Protein AF-A0A820MGM1-F1 (afdb_monomer_lite)

InterPro domains:
  IPR036188 FAD/NAD(P)-binding domain superfamily [SSF51905] (14-98)
  IPR045024 Alternative NADH dehydrogenase [PTHR43706] (10-149)

Secondary structure (DSSP, 8-state):
------SPPPEEEEE-SSTTTHHHHHH--TTT-EEEEEES-SEEE-GGGHHHHHTTSS-GGGSEEEHHHHH-SSSEEEE-EEEEEETTTTEEEEE-SSSS--EESTTGGGGEEEP---S----TT--S--S---EEEEE-SEEEE----

Radius of gyration: 16.89 Å; chains: 1; bounding box: 40×48×49 Å

Foldseek 3Di:
DDDDPPPDAFEEEEEDDEPQGLVCLQPPDLVRYQAEYEYLDQKYFQVVCVVCCVVPVDPRVVRIDGNCVRNDQSHKYWNWAFDDADPVQQKTKTFHPDPDTDMGHPCVVVQWAFDPPPDDDDPPPPPPPPPPGGMTMGHGPHYHYDHDD

Sequence (149 aa):
GGKKSAIGQPIIGVLGTGWGAVPLLKHIDTQKYEVVCVSPRNYFLMTPLLPSVSVGTVETRTVIESIRSLVGPKIKYVEAHCVDVDTKTKVITCNSDGTNTVSRGDDVKTLLEPSKRAGGASSRIIKDSARTRPQFDMKYDILVVAVGS

pLDDT: mean 83.99, std 18.72, range [30.56, 98.44]

Organism: NCBI:txid433720

Structure (mmCIF, N/CA/C/O backbone):
data_AF-A0A820MGM1-F1
#
_entry.id   AF-A0A820MGM1-F1
#
loop_
_atom_site.group_PDB
_atom_site.id
_atom_site.type_symbol
_atom_site.label_atom_id
_atom_site.label_alt_id
_atom_site.label_comp_id
_atom_site.label_asym_id
_atom_site.label_entity_id
_atom_site.label_seq_id
_atom_site.pdbx_PDB_ins_code
_atom_site.Cartn_x
_atom_site.Cartn_y
_atom_site.Cartn_z
_atom_site.occupancy
_atom_site.B_iso_or_equiv
_atom_site.auth_seq_id
_atom_site.auth_comp_id
_atom_site.auth_asym_id
_atom_site.auth_atom_id
_atom_site.pdbx_PDB_model_num
ATOM 1 N N . GLY A 1 1 ? 6.574 22.387 28.441 1.00 32.22 1 GLY A N 1
ATOM 2 C CA . GLY A 1 1 ? 5.840 22.410 27.162 1.00 32.22 1 GLY A CA 1
ATOM 3 C C . GLY A 1 1 ? 5.437 20.998 26.805 1.00 32.22 1 GLY A C 1
ATOM 4 O O . GLY A 1 1 ? 6.292 20.224 26.402 1.00 32.22 1 GLY A O 1
ATOM 5 N N . GLY A 1 2 ? 4.185 20.630 27.074 1.00 30.56 2 GLY A N 1
ATOM 6 C CA . GLY A 1 2 ? 3.708 19.251 26.957 1.00 30.56 2 GLY A CA 1
ATOM 7 C C . GLY A 1 2 ? 3.388 18.866 25.515 1.00 30.56 2 GLY A C 1
ATOM 8 O O . GLY A 1 2 ? 2.590 19.536 24.862 1.00 30.56 2 GLY A O 1
ATOM 9 N N . LYS A 1 3 ? 3.975 17.769 25.028 1.00 34.47 3 LYS A N 1
ATOM 10 C CA . LYS A 1 3 ? 3.510 17.110 23.804 1.00 34.47 3 LYS A CA 1
ATOM 11 C C . LYS A 1 3 ? 2.267 16.300 24.157 1.00 34.47 3 LYS A C 1
ATOM 13 O O . LYS A 1 3 ? 2.364 15.209 24.708 1.00 34.47 3 LYS A O 1
ATOM 18 N N . LYS A 1 4 ? 1.097 16.875 23.884 1.00 36.22 4 LYS A N 1
ATOM 19 C CA . LYS A 1 4 ? -0.163 16.133 23.860 1.00 36.22 4 LYS A CA 1
ATOM 20 C C . LYS A 1 4 ? -0.101 15.146 22.692 1.00 36.22 4 LYS A C 1
ATOM 22 O O . LYS A 1 4 ? 0.030 15.579 21.551 1.00 36.22 4 LYS A O 1
ATOM 27 N N . SER A 1 5 ? -0.232 13.853 22.972 1.00 43.75 5 SER A N 1
ATOM 28 C CA . SER A 1 5 ? -0.901 12.962 22.023 1.00 43.75 5 SER A CA 1
ATOM 29 C C . SER A 1 5 ? -2.365 13.401 22.027 1.00 43.75 5 SER A C 1
ATOM 31 O O . SER A 1 5 ? -3.056 13.262 23.037 1.00 43.75 5 SER A O 1
ATOM 33 N N . ALA A 1 6 ? -2.774 14.126 20.988 1.00 46.19 6 ALA A N 1
ATOM 34 C CA . ALA A 1 6 ? -4.132 14.631 20.863 1.00 46.19 6 ALA A CA 1
ATOM 35 C C . ALA A 1 6 ? -4.979 13.559 20.181 1.00 46.19 6 ALA A C 1
ATOM 37 O O . ALA A 1 6 ? -4.517 12.952 19.223 1.00 46.19 6 ALA A O 1
ATOM 38 N N . ILE A 1 7 ? -6.186 13.353 20.710 1.00 53.47 7 ILE A N 1
ATOM 39 C CA . ILE A 1 7 ? -7.340 12.665 20.111 1.00 53.47 7 ILE A CA 1
ATOM 40 C C . ILE A 1 7 ? -7.162 12.561 18.582 1.00 53.47 7 ILE A C 1
ATOM 42 O O . ILE A 1 7 ? -7.138 13.582 17.894 1.00 53.47 7 ILE A O 1
ATOM 46 N N . GLY A 1 8 ? -6.881 11.325 18.151 1.00 70.00 8 GLY A N 1
ATOM 47 C CA . GLY A 1 8 ? -5.899 10.965 17.120 1.00 70.00 8 GLY A CA 1
ATOM 48 C C . GLY A 1 8 ? -6.166 11.491 15.718 1.00 70.00 8 GLY A C 1
ATOM 49 O O . GLY A 1 8 ? -7.310 11.630 15.294 1.00 70.00 8 GLY A O 1
ATOM 50 N N . GLN A 1 9 ? -5.087 11.769 14.988 1.00 87.44 9 GLN A N 1
ATOM 51 C CA . GLN A 1 9 ? -5.142 12.039 13.552 1.00 87.44 9 GLN A CA 1
ATOM 52 C C . GLN A 1 9 ? -5.913 10.916 12.833 1.00 87.44 9 GLN A C 1
ATOM 54 O O . GLN A 1 9 ? -5.734 9.753 13.196 1.00 87.44 9 GLN A O 1
ATOM 59 N N . PRO A 1 10 ? -6.729 11.219 11.806 1.00 95.00 10 PRO A N 1
ATOM 60 C CA . PRO A 1 10 ? -7.410 10.179 11.048 1.00 95.00 10 PRO A CA 1
ATOM 61 C C . PRO A 1 10 ? -6.413 9.182 10.448 1.00 95.00 10 PRO A C 1
ATOM 63 O O . PRO A 1 10 ? -5.385 9.583 9.885 1.00 95.00 10 PRO A O 1
ATOM 66 N N . ILE A 1 11 ? -6.737 7.894 10.544 1.00 95.81 11 ILE A N 1
ATOM 67 C CA . ILE A 1 11 ? -5.900 6.811 10.033 1.00 95.81 11 ILE A CA 1
ATOM 68 C C . ILE A 1 11 ? -6.150 6.651 8.536 1.00 95.81 11 ILE A C 1
ATOM 70 O O . ILE A 1 11 ? -7.263 6.332 8.099 1.00 95.81 11 ILE A O 1
ATOM 74 N N . ILE A 1 12 ? -5.089 6.813 7.747 1.00 97.81 12 ILE A N 1
ATOM 75 C CA . ILE A 1 12 ? -5.089 6.480 6.323 1.00 97.81 12 ILE A CA 1
ATOM 76 C C . ILE A 1 12 ? -4.394 5.134 6.136 1.00 97.81 12 ILE A C 1
ATOM 78 O O . ILE A 1 12 ? -3.170 5.028 6.252 1.00 97.81 12 ILE A O 1
ATOM 82 N N . GLY A 1 13 ? -5.184 4.113 5.808 1.00 97.94 13 GLY A N 1
ATOM 83 C CA . GLY A 1 13 ? -4.680 2.825 5.349 1.00 97.94 13 GLY A CA 1
ATOM 84 C C . GLY A 1 13 ? -4.354 2.889 3.859 1.00 97.94 13 GLY A C 1
ATOM 85 O O . GLY A 1 13 ? -5.207 3.259 3.056 1.00 97.94 13 GLY A O 1
ATOM 86 N N . VAL A 1 14 ? -3.138 2.519 3.469 1.00 98.25 14 VAL A N 1
ATOM 87 C CA . VAL A 1 14 ? -2.719 2.432 2.062 1.00 98.25 14 VAL A CA 1
ATOM 88 C C . VAL A 1 14 ? -2.373 0.985 1.745 1.00 98.25 14 VAL A C 1
ATOM 90 O O . VAL A 1 14 ? -1.460 0.426 2.347 1.00 98.25 14 VAL A O 1
ATOM 93 N N . LEU A 1 15 ? -3.089 0.377 0.801 1.00 98.19 15 LEU A N 1
ATOM 94 C CA . LEU A 1 15 ? -2.813 -0.977 0.329 1.00 98.19 15 LEU A CA 1
ATOM 95 C C . LEU A 1 15 ? -1.944 -0.924 -0.923 1.00 98.19 15 LEU A C 1
ATOM 97 O O . LEU A 1 15 ? -2.378 -0.423 -1.959 1.00 98.19 15 LEU A O 1
ATOM 101 N N . GLY A 1 16 ? -0.745 -1.492 -0.837 1.00 97.06 16 GLY A N 1
ATOM 102 C CA . GLY A 1 16 ? 0.198 -1.592 -1.945 1.00 97.06 16 GLY A CA 1
ATOM 103 C C . GLY A 1 16 ? 1.371 -0.615 -1.865 1.00 97.06 16 GLY A C 1
ATOM 104 O O . GLY A 1 16 ? 1.380 0.367 -1.129 1.00 97.06 16 GLY A O 1
ATOM 105 N N . THR A 1 17 ? 2.400 -0.926 -2.648 1.00 96.69 17 THR A N 1
ATOM 106 C CA . THR A 1 17 ? 3.693 -0.220 -2.686 1.00 96.69 17 THR A CA 1
ATOM 107 C C . THR A 1 17 ? 4.143 0.094 -4.118 1.00 96.69 17 THR A C 1
ATOM 109 O O . THR A 1 17 ? 5.322 0.310 -4.379 1.00 96.69 17 THR A O 1
ATOM 112 N N . GLY A 1 18 ? 3.200 0.095 -5.066 1.00 95.56 18 GLY A N 1
ATOM 113 C CA . GLY A 1 18 ? 3.444 0.367 -6.484 1.00 95.56 18 GLY A CA 1
ATOM 114 C C . GLY A 1 18 ? 3.185 1.820 -6.887 1.00 95.56 18 GLY A C 1
ATOM 115 O O . GLY A 1 18 ? 3.078 2.716 -6.050 1.00 95.56 18 GLY A O 1
ATOM 116 N N . TRP A 1 19 ? 3.028 2.039 -8.193 1.00 95.88 19 TRP A N 1
ATOM 117 C CA . TRP A 1 19 ? 2.825 3.357 -8.807 1.00 95.88 19 TRP A CA 1
ATOM 118 C C . TRP A 1 19 ? 1.607 4.133 -8.303 1.00 95.88 19 TRP A C 1
ATOM 120 O O . TRP A 1 19 ? 1.651 5.357 -8.280 1.00 95.88 19 TRP A O 1
ATOM 130 N N . GLY A 1 20 ? 0.543 3.451 -7.871 1.00 95.06 20 GLY A N 1
ATOM 131 C CA . GLY A 1 20 ? -0.621 4.114 -7.275 1.00 95.06 20 GLY A CA 1
ATOM 132 C C . GLY A 1 20 ? -0.398 4.569 -5.827 1.00 95.06 20 GLY A C 1
ATOM 133 O O . GLY A 1 20 ? -1.015 5.530 -5.383 1.00 95.06 20 GLY A O 1
ATOM 134 N N . ALA A 1 21 ? 0.497 3.905 -5.091 1.00 97.06 21 ALA A N 1
ATOM 135 C CA . ALA A 1 21 ? 0.722 4.163 -3.669 1.00 97.06 21 ALA A CA 1
ATOM 136 C C . ALA A 1 21 ? 1.887 5.129 -3.433 1.00 97.06 21 ALA A C 1
ATOM 138 O O . ALA A 1 21 ? 1.790 6.052 -2.630 1.00 97.06 21 ALA A O 1
ATOM 139 N N . VAL A 1 22 ? 3.002 4.931 -4.138 1.00 96.00 22 VAL A N 1
ATOM 140 C CA . VAL A 1 22 ? 4.259 5.649 -3.890 1.00 96.00 22 VAL A CA 1
ATOM 141 C C . VAL A 1 22 ? 4.134 7.174 -4.004 1.00 96.00 22 VAL A C 1
ATOM 143 O O . VAL A 1 22 ? 4.603 7.855 -3.090 1.00 96.00 22 VAL A O 1
ATOM 146 N N . PRO A 1 23 ? 3.501 7.750 -5.044 1.00 95.69 23 PRO A N 1
ATOM 147 C CA . PRO A 1 23 ? 3.330 9.198 -5.133 1.00 95.69 23 PRO A CA 1
ATOM 148 C C . PRO A 1 23 ? 2.527 9.768 -3.961 1.00 95.69 23 PRO A C 1
ATOM 150 O O . PRO A 1 23 ? 2.908 10.806 -3.425 1.00 95.69 23 PRO A O 1
ATOM 153 N N . LEU A 1 24 ? 1.474 9.072 -3.517 1.00 96.62 24 LEU A N 1
ATOM 154 C CA . LEU A 1 24 ? 0.703 9.462 -2.337 1.00 96.62 24 LEU A CA 1
ATOM 155 C C . LEU A 1 24 ? 1.582 9.430 -1.083 1.00 96.62 24 LEU A C 1
ATOM 157 O O . LEU A 1 24 ? 1.669 10.426 -0.374 1.00 96.62 24 LEU A O 1
ATOM 161 N N . LEU A 1 25 ? 2.273 8.315 -0.837 1.00 96.12 25 LEU A N 1
ATOM 162 C CA . LEU A 1 25 ? 3.129 8.145 0.340 1.00 96.12 25 LEU A CA 1
ATOM 163 C C . LEU A 1 25 ? 4.262 9.186 0.392 1.00 96.12 25 LEU A C 1
ATOM 165 O O . LEU A 1 25 ? 4.639 9.617 1.473 1.00 96.12 25 LEU A O 1
ATOM 169 N N . LYS A 1 26 ? 4.786 9.634 -0.755 1.00 94.25 26 LYS A N 1
ATOM 170 C CA . LYS A 1 26 ? 5.823 10.681 -0.804 1.00 94.25 26 LYS A CA 1
ATOM 171 C C . LYS A 1 26 ? 5.313 12.080 -0.439 1.00 94.25 26 LYS A C 1
ATOM 173 O O . LYS A 1 26 ? 6.099 12.882 0.057 1.00 94.25 26 LYS A O 1
ATOM 178 N N . HIS A 1 27 ? 4.043 12.386 -0.703 1.00 94.56 27 HIS A N 1
ATOM 179 C CA . HIS A 1 27 ? 3.519 13.759 -0.626 1.00 94.56 27 HIS A CA 1
ATOM 180 C C . HIS A 1 27 ? 2.416 13.952 0.422 1.00 94.56 27 HIS A C 1
ATOM 182 O O . HIS A 1 27 ? 1.970 15.077 0.641 1.00 94.56 27 HIS A O 1
ATOM 188 N N . ILE A 1 28 ? 1.963 12.879 1.071 1.00 95.50 28 ILE A N 1
ATOM 189 C CA . ILE A 1 28 ? 0.950 12.942 2.121 1.00 95.50 28 ILE A CA 1
ATOM 190 C C . ILE A 1 28 ? 1.465 13.704 3.349 1.00 95.50 28 ILE A C 1
ATOM 192 O O . ILE A 1 28 ? 2.577 13.490 3.833 1.00 95.50 28 ILE A O 1
ATOM 196 N N . ASP A 1 29 ? 0.627 14.593 3.877 1.00 94.31 29 ASP A N 1
ATOM 197 C CA . ASP A 1 29 ? 0.942 15.369 5.072 1.00 94.31 29 ASP A CA 1
ATOM 198 C C . ASP A 1 29 ? 0.761 14.517 6.337 1.00 94.31 29 ASP A C 1
ATOM 200 O O . ASP A 1 29 ? -0.329 14.418 6.909 1.00 94.31 29 ASP A O 1
ATOM 204 N N . THR A 1 30 ? 1.856 13.918 6.804 1.00 92.94 30 THR A N 1
ATOM 205 C CA . THR A 1 30 ? 1.894 13.103 8.030 1.00 92.94 30 THR A CA 1
ATOM 206 C C . THR A 1 30 ? 1.720 13.925 9.318 1.00 92.94 30 THR A C 1
ATOM 208 O O . THR A 1 30 ? 1.848 13.381 10.410 1.00 92.94 30 THR A O 1
ATOM 211 N N . GLN A 1 31 ? 1.527 15.249 9.240 1.00 92.38 31 GLN A N 1
ATOM 212 C CA . GLN A 1 31 ? 1.102 16.059 10.392 1.00 92.38 31 GLN A CA 1
ATOM 213 C C . GLN A 1 31 ? -0.423 16.098 10.540 1.00 92.38 31 GLN A C 1
ATOM 215 O O . GLN A 1 31 ? -0.924 16.466 11.602 1.00 92.38 31 GLN A O 1
ATOM 220 N N . LYS A 1 32 ? -1.160 15.731 9.486 1.00 93.81 32 LYS A N 1
ATOM 221 C CA . LYS A 1 32 ? -2.627 15.671 9.482 1.00 93.81 32 LYS A CA 1
ATOM 222 C C . LYS A 1 32 ? -3.152 14.252 9.622 1.00 93.81 32 LYS A C 1
ATOM 224 O O . LYS A 1 32 ? -4.246 14.080 10.146 1.00 93.81 32 LYS A O 1
ATOM 229 N N . TYR A 1 33 ? -2.380 13.270 9.166 1.00 95.00 33 TYR A N 1
ATOM 230 C CA . TYR A 1 33 ? -2.808 11.881 9.077 1.00 95.00 33 TYR A CA 1
ATOM 231 C C . TYR A 1 33 ? -1.792 10.928 9.679 1.00 95.00 33 TYR A C 1
ATOM 233 O O . TYR A 1 33 ? -0.583 11.071 9.475 1.00 95.00 33 TYR A O 1
ATOM 241 N N . GLU A 1 34 ? -2.320 9.894 10.319 1.00 94.31 34 GLU A N 1
ATOM 242 C CA . GLU A 1 34 ? -1.562 8.722 10.717 1.00 94.31 34 GLU A CA 1
ATOM 243 C C . GLU A 1 34 ? -1.593 7.713 9.563 1.00 94.31 34 GLU A C 1
ATOM 245 O O . GLU A 1 34 ? -2.628 7.128 9.247 1.00 94.31 34 GLU A O 1
ATOM 250 N N . VAL A 1 35 ? -0.468 7.558 8.864 1.00 95.88 35 VAL A N 1
ATOM 251 C CA . VAL A 1 35 ? -0.417 6.789 7.612 1.00 95.88 35 VAL A CA 1
ATOM 252 C C . VAL A 1 35 ? 0.160 5.402 7.864 1.00 95.88 35 VAL A C 1
ATOM 254 O O . VAL A 1 35 ? 1.309 5.277 8.299 1.00 95.88 35 VAL A O 1
ATOM 257 N N . VAL A 1 36 ? -0.613 4.369 7.523 1.00 96.06 36 VAL A N 1
ATOM 258 C CA . VAL A 1 36 ? -0.191 2.965 7.581 1.00 96.06 36 VAL A CA 1
ATOM 259 C C . VAL A 1 36 ? -0.231 2.354 6.187 1.00 96.06 36 VAL A C 1
ATOM 261 O O . VAL A 1 36 ? -1.290 2.180 5.590 1.00 96.06 36 VAL A O 1
ATOM 264 N N . CYS A 1 37 ? 0.941 2.013 5.666 1.00 96.75 37 CYS A N 1
ATOM 265 C CA . CYS A 1 37 ? 1.104 1.301 4.409 1.00 96.75 37 CYS A CA 1
ATOM 266 C C . CYS A 1 37 ? 1.185 -0.207 4.667 1.00 96.75 37 CYS A C 1
ATOM 268 O O . CYS A 1 37 ? 2.039 -0.662 5.429 1.00 96.75 37 CYS A O 1
ATOM 270 N N . VAL A 1 38 ? 0.318 -0.977 4.016 1.00 96.25 38 VAL A N 1
ATOM 271 C CA . VAL A 1 38 ? 0.284 -2.439 4.078 1.00 96.25 38 VAL A CA 1
ATOM 272 C C . VAL A 1 38 ? 0.546 -2.997 2.686 1.00 96.25 38 VAL A C 1
ATOM 274 O O . VAL A 1 38 ? -0.163 -2.685 1.729 1.00 96.25 38 VAL A O 1
ATOM 277 N N . SER A 1 39 ? 1.578 -3.822 2.551 1.00 95.69 39 SER A N 1
ATOM 278 C CA . SER A 1 39 ? 1.897 -4.494 1.290 1.00 95.69 39 SER A CA 1
ATOM 279 C C . SER A 1 39 ? 2.729 -5.738 1.561 1.00 95.69 39 SER A C 1
ATOM 281 O O . SER A 1 39 ? 3.587 -5.698 2.438 1.00 95.69 39 SER A O 1
ATOM 283 N N . PRO A 1 40 ? 2.577 -6.823 0.790 1.00 93.38 40 PRO A N 1
ATOM 284 C CA . PRO A 1 40 ? 3.464 -7.976 0.918 1.00 93.38 40 PRO A CA 1
ATOM 285 C C . PRO A 1 40 ? 4.869 -7.705 0.368 1.00 93.38 40 PRO A C 1
ATOM 287 O O . PRO A 1 40 ? 5.766 -8.530 0.497 1.00 93.38 40 PRO A O 1
ATOM 290 N N . ARG A 1 41 ? 5.070 -6.560 -0.295 1.00 91.56 41 ARG A N 1
ATOM 291 C CA . ARG A 1 41 ? 6.306 -6.213 -0.991 1.00 91.56 41 ARG A CA 1
ATOM 292 C C . ARG A 1 41 ? 6.913 -4.943 -0.407 1.00 91.56 41 ARG A C 1
ATOM 294 O O . ARG A 1 41 ? 6.378 -3.849 -0.594 1.00 91.56 41 ARG A O 1
ATOM 301 N N . ASN A 1 42 ? 8.085 -5.080 0.208 1.00 92.50 42 ASN A N 1
ATOM 302 C CA . ASN A 1 42 ? 8.807 -3.989 0.877 1.00 92.50 42 ASN A CA 1
ATOM 303 C C . ASN A 1 42 ? 9.698 -3.130 -0.042 1.00 92.50 42 ASN A C 1
ATOM 305 O O . ASN A 1 42 ? 10.475 -2.302 0.445 1.00 92.50 42 ASN A O 1
ATOM 309 N N . TYR A 1 43 ? 9.553 -3.282 -1.358 1.00 94.56 43 TYR A N 1
ATOM 310 C CA . TYR A 1 43 ? 10.226 -2.482 -2.377 1.00 94.56 43 TYR A CA 1
ATOM 311 C C . TYR A 1 43 ? 9.234 -1.948 -3.422 1.00 94.56 43 TYR A C 1
ATOM 313 O O . TYR A 1 43 ? 8.231 -2.589 -3.740 1.00 94.56 43 TYR A O 1
ATOM 321 N N . PHE A 1 44 ? 9.534 -0.769 -3.955 1.00 95.75 44 PHE A N 1
ATOM 322 C CA . PHE A 1 44 ? 8.947 -0.230 -5.175 1.00 95.75 44 PHE A CA 1
ATOM 323 C C . PHE A 1 44 ? 9.682 -0.810 -6.387 1.00 95.75 44 PHE A C 1
ATOM 325 O O . PHE A 1 44 ? 10.881 -1.073 -6.306 1.00 95.75 44 PHE A O 1
ATOM 332 N N . LEU A 1 45 ? 8.973 -1.000 -7.500 1.00 95.12 45 LEU A N 1
ATOM 333 C CA . LEU A 1 45 ? 9.514 -1.534 -8.748 1.00 95.12 45 LEU A CA 1
ATOM 334 C C . LEU A 1 45 ? 9.217 -0.569 -9.901 1.00 95.12 45 LEU A C 1
ATOM 336 O O . LEU A 1 45 ? 8.053 -0.299 -10.201 1.00 95.12 45 LEU A O 1
ATOM 340 N N . MET A 1 46 ? 10.265 -0.104 -10.581 1.00 93.50 46 MET A N 1
ATOM 341 C CA . MET A 1 46 ? 10.185 0.710 -11.794 1.00 93.50 46 MET A CA 1
ATOM 342 C C . MET A 1 46 ? 9.796 -0.178 -12.982 1.00 93.50 46 MET A C 1
ATOM 344 O O . MET A 1 46 ? 10.619 -0.538 -13.823 1.00 93.50 46 MET A O 1
ATOM 348 N N . THR A 1 47 ? 8.518 -0.552 -13.042 1.00 94.62 47 THR A N 1
ATOM 349 C CA . THR A 1 47 ? 7.988 -1.468 -14.064 1.00 94.62 47 THR A CA 1
ATOM 350 C C . THR A 1 47 ? 8.312 -1.089 -15.520 1.00 94.62 47 THR A C 1
ATOM 352 O O . THR A 1 47 ? 8.530 -2.023 -16.292 1.00 94.62 47 THR A O 1
ATOM 355 N N . PRO A 1 48 ? 8.446 0.199 -15.927 1.00 95.81 48 PRO A N 1
ATOM 356 C CA . PRO A 1 48 ? 8.870 0.545 -17.288 1.00 95.81 48 PRO A CA 1
ATOM 357 C C . PRO A 1 48 ? 10.262 0.021 -17.684 1.00 95.81 48 PRO A C 1
ATOM 359 O O . PRO A 1 48 ? 10.538 -0.105 -18.871 1.00 95.81 48 PRO A O 1
ATOM 362 N N . LEU A 1 49 ? 11.135 -0.301 -16.720 1.00 95.25 49 LEU A N 1
ATOM 363 C CA . LEU A 1 49 ? 12.492 -0.803 -16.974 1.00 95.25 49 LEU A CA 1
ATOM 364 C C . LEU A 1 49 ? 12.600 -2.337 -16.955 1.00 95.25 49 LEU A C 1
ATOM 366 O O . LEU A 1 49 ? 13.676 -2.873 -17.216 1.00 95.25 49 LEU A O 1
ATOM 370 N N . LEU A 1 50 ? 11.510 -3.064 -16.684 1.00 94.69 50 LEU A N 1
ATOM 371 C CA . LEU A 1 50 ? 11.522 -4.533 -16.675 1.00 94.69 50 LEU A CA 1
ATOM 372 C C . LEU A 1 50 ? 11.950 -5.169 -18.009 1.00 94.69 50 LEU A C 1
ATOM 374 O O . LEU A 1 50 ? 12.706 -6.143 -17.954 1.00 94.69 50 LEU A O 1
ATOM 378 N N . PRO A 1 51 ? 11.563 -4.645 -19.193 1.00 96.31 51 PRO A N 1
ATOM 379 C CA . PRO A 1 51 ? 12.076 -5.168 -20.458 1.00 96.31 51 PRO A CA 1
ATOM 380 C C . PRO A 1 51 ? 13.607 -5.112 -20.525 1.00 96.31 51 PRO A C 1
ATOM 382 O O . PRO A 1 51 ? 14.238 -6.109 -20.868 1.00 96.31 51 PRO A O 1
ATOM 385 N N . SER A 1 52 ? 14.218 -4.004 -20.096 1.00 96.81 52 SER A N 1
ATOM 386 C CA . SER A 1 52 ? 15.677 -3.838 -20.068 1.00 96.81 52 SER A CA 1
ATOM 387 C C . SER A 1 52 ? 16.371 -4.787 -19.089 1.00 96.81 52 SER A C 1
ATOM 389 O O . SER A 1 52 ? 17.486 -5.230 -19.360 1.00 96.81 52 SER A O 1
ATOM 391 N N . VAL A 1 53 ? 15.716 -5.136 -17.975 1.00 96.25 53 VAL A N 1
ATOM 392 C CA . VAL A 1 53 ? 16.214 -6.162 -17.041 1.00 96.25 53 VAL A CA 1
ATOM 393 C C . VAL A 1 53 ? 16.196 -7.547 -17.689 1.00 96.25 53 VAL A C 1
ATOM 395 O O . VAL A 1 53 ? 17.155 -8.300 -17.547 1.00 96.25 53 VAL A O 1
ATOM 398 N N . SER A 1 54 ? 15.147 -7.878 -18.449 1.00 95.44 54 SER A N 1
ATOM 399 C CA . SER A 1 54 ? 15.001 -9.207 -19.065 1.00 95.44 54 SER A CA 1
ATOM 400 C C . SER A 1 54 ? 16.082 -9.536 -20.102 1.00 95.44 54 SER A C 1
ATOM 402 O O . SER A 1 54 ? 16.460 -10.695 -20.244 1.00 95.44 54 SER A O 1
ATOM 404 N N . VAL A 1 55 ? 16.611 -8.514 -20.784 1.00 96.94 55 VAL A N 1
ATOM 405 C CA . VAL A 1 55 ? 17.695 -8.641 -21.775 1.00 96.94 55 VAL A CA 1
ATOM 406 C C . VAL A 1 55 ? 19.078 -8.310 -21.198 1.00 96.94 55 VAL A C 1
ATOM 408 O O . VAL A 1 55 ? 20.055 -8.237 -21.937 1.00 96.94 55 VAL A O 1
ATOM 411 N N . GLY A 1 56 ? 19.175 -8.082 -19.884 1.00 93.88 56 GLY A N 1
ATOM 412 C CA . GLY A 1 56 ? 20.440 -7.811 -19.197 1.00 93.88 56 GLY A CA 1
ATOM 413 C C . GLY A 1 56 ? 21.045 -6.427 -19.459 1.00 93.88 56 GLY A C 1
ATOM 414 O O . GLY A 1 56 ? 22.190 -6.190 -19.091 1.00 93.88 56 GLY A O 1
ATOM 415 N N . THR A 1 57 ? 20.303 -5.498 -20.070 1.00 96.81 57 THR A N 1
ATOM 416 C CA . THR A 1 57 ? 20.762 -4.110 -20.272 1.00 96.81 57 THR A CA 1
ATOM 417 C C . THR A 1 57 ? 20.834 -3.338 -18.955 1.00 96.81 57 THR A C 1
ATOM 419 O O . THR A 1 57 ? 21.648 -2.430 -18.811 1.00 96.81 57 THR A O 1
ATOM 422 N N . VAL A 1 58 ? 19.974 -3.679 -17.994 1.00 95.94 58 VAL A N 1
ATOM 423 C CA . VAL A 1 58 ? 19.891 -3.025 -16.685 1.00 95.94 58 VAL A CA 1
ATOM 424 C C . VAL A 1 58 ? 19.872 -4.092 -15.595 1.00 95.94 58 VAL A C 1
ATOM 426 O O . VAL A 1 58 ? 19.209 -5.117 -15.733 1.00 95.94 58 VAL A O 1
ATOM 429 N N . GLU A 1 59 ? 20.583 -3.861 -14.494 1.00 94.31 59 GLU A N 1
ATOM 430 C CA . GLU A 1 59 ? 20.583 -4.786 -13.361 1.00 94.31 59 GLU A CA 1
ATOM 431 C C . GLU A 1 59 ? 19.292 -4.643 -12.536 1.00 94.31 59 GLU A C 1
ATOM 433 O O . GLU A 1 59 ? 18.842 -3.540 -12.236 1.00 94.31 59 GLU A O 1
ATOM 438 N N . THR A 1 60 ? 18.719 -5.757 -12.073 1.00 93.19 60 THR A N 1
ATOM 439 C CA . THR A 1 60 ? 17.504 -5.770 -11.234 1.00 93.19 60 THR A CA 1
ATOM 440 C C . THR A 1 60 ? 17.584 -4.823 -10.032 1.00 93.19 60 THR A C 1
ATOM 442 O O . THR A 1 60 ? 16.587 -4.216 -9.644 1.00 93.19 60 THR A O 1
ATOM 445 N N . ARG A 1 61 ? 18.773 -4.665 -9.436 1.00 91.44 61 ARG A N 1
ATOM 446 C CA . ARG A 1 61 ? 18.977 -3.811 -8.258 1.00 91.44 61 ARG A CA 1
ATOM 447 C C . ARG A 1 61 ? 18.739 -2.329 -8.539 1.00 91.44 61 ARG A C 1
ATOM 449 O O . ARG A 1 61 ? 18.399 -1.606 -7.611 1.00 91.44 61 ARG A O 1
ATOM 456 N N . THR A 1 62 ? 18.889 -1.879 -9.783 1.00 93.44 62 THR A N 1
ATOM 457 C CA . THR A 1 62 ? 18.733 -0.463 -10.146 1.00 93.44 62 THR A CA 1
ATOM 458 C C . THR A 1 62 ? 17.287 -0.092 -10.461 1.00 93.44 62 THR A C 1
ATOM 460 O O . THR A 1 62 ? 16.984 1.085 -10.625 1.00 93.44 62 THR A O 1
ATOM 463 N N . VAL A 1 63 ? 16.392 -1.079 -10.577 1.00 94.81 63 VAL A N 1
ATOM 464 C CA . VAL A 1 63 ? 14.964 -0.858 -10.859 1.00 94.81 63 VAL A CA 1
ATOM 465 C C . VAL A 1 63 ? 14.081 -1.056 -9.626 1.00 94.81 63 VAL A C 1
ATOM 467 O O . VAL A 1 63 ? 12.861 -0.921 -9.728 1.00 94.81 63 VAL A O 1
ATOM 470 N N . ILE A 1 64 ? 14.678 -1.376 -8.473 1.00 94.81 64 ILE A N 1
ATOM 471 C CA . ILE A 1 64 ? 13.988 -1.532 -7.191 1.00 94.81 64 ILE A CA 1
ATOM 472 C C . ILE A 1 64 ? 14.431 -0.463 -6.192 1.00 94.81 64 ILE A C 1
ATOM 474 O O . ILE A 1 64 ? 15.604 -0.111 -6.118 1.00 94.81 64 ILE A O 1
ATOM 478 N N . GLU A 1 65 ? 13.504 0.006 -5.361 1.00 93.56 65 GLU A N 1
ATOM 479 C CA . GLU A 1 65 ? 13.809 0.909 -4.246 1.00 93.56 65 GLU A CA 1
ATOM 480 C C . GLU A 1 65 ? 13.151 0.417 -2.956 1.00 93.56 65 GLU A C 1
ATOM 482 O O . GLU A 1 65 ? 11.986 0.033 -2.952 1.00 93.56 65 GLU A O 1
ATOM 487 N N . SER A 1 66 ? 13.866 0.457 -1.829 1.00 93.12 66 SER A N 1
ATOM 488 C CA . SER A 1 66 ? 13.293 0.112 -0.518 1.00 93.12 66 SER A CA 1
ATOM 489 C C . SER A 1 66 ? 12.173 1.082 -0.142 1.00 93.12 66 SER A C 1
ATOM 491 O O . SER A 1 66 ? 12.411 2.286 -0.028 1.00 93.12 66 SER A O 1
ATOM 493 N N . ILE A 1 67 ? 10.976 0.565 0.160 1.00 93.12 67 ILE A N 1
ATOM 494 C CA . ILE A 1 67 ? 9.828 1.397 0.562 1.00 93.12 67 ILE A CA 1
ATOM 495 C C . ILE A 1 67 ? 10.153 2.188 1.816 1.00 93.12 67 ILE A C 1
ATOM 497 O O . ILE A 1 67 ? 9.880 3.379 1.885 1.00 93.12 67 ILE A O 1
ATOM 501 N N . ARG A 1 68 ? 10.830 1.556 2.776 1.00 88.56 68 ARG A N 1
ATOM 502 C CA . ARG A 1 68 ? 11.267 2.207 4.013 1.00 88.56 68 ARG A CA 1
ATOM 503 C C . ARG A 1 68 ? 12.177 3.411 3.737 1.00 88.56 68 ARG A C 1
ATOM 505 O O . ARG A 1 68 ? 12.060 4.430 4.414 1.00 88.56 68 ARG A O 1
ATOM 512 N N . SER A 1 69 ? 13.076 3.305 2.761 1.00 89.50 69 SER A N 1
ATOM 513 C CA . SER A 1 69 ? 13.934 4.429 2.373 1.00 89.50 69 SER A CA 1
ATOM 514 C C . SER A 1 69 ? 13.125 5.523 1.676 1.00 89.50 69 SER A C 1
ATOM 516 O O . SER A 1 69 ? 13.298 6.702 1.963 1.00 89.50 69 SER A O 1
ATOM 518 N N . LEU A 1 70 ? 12.214 5.113 0.796 1.00 90.56 70 LEU A N 1
ATOM 519 C CA . LEU A 1 70 ? 11.452 5.985 -0.086 1.00 90.56 70 LEU A CA 1
ATOM 520 C C . LEU A 1 70 ? 10.437 6.866 0.660 1.00 90.56 70 LEU A C 1
ATOM 522 O O . LEU A 1 70 ? 10.289 8.035 0.314 1.00 90.56 70 LEU A O 1
ATOM 526 N N . VAL A 1 71 ? 9.739 6.325 1.666 1.00 87.75 71 VAL A N 1
ATOM 527 C CA . VAL A 1 71 ? 8.625 7.017 2.355 1.00 87.75 71 VAL A CA 1
ATOM 528 C C . VAL A 1 71 ? 9.023 7.684 3.679 1.00 87.75 71 VAL A C 1
ATOM 530 O O . VAL A 1 71 ? 8.229 8.390 4.296 1.00 87.75 71 VAL A O 1
ATOM 533 N N . GLY A 1 72 ? 10.258 7.472 4.141 1.00 87.12 72 GLY A N 1
ATOM 534 C CA . GLY A 1 72 ? 10.761 8.050 5.387 1.00 87.12 72 GLY A CA 1
ATOM 535 C C . GLY A 1 72 ? 10.225 7.390 6.672 1.00 87.12 72 GLY A C 1
ATOM 536 O O . GLY A 1 72 ? 9.520 6.383 6.631 1.00 87.12 72 GLY A O 1
ATOM 537 N N . PRO A 1 73 ? 10.616 7.906 7.854 1.00 87.25 73 PRO A N 1
ATOM 538 C CA . PRO A 1 73 ? 10.326 7.280 9.149 1.00 87.25 73 PRO A CA 1
ATOM 539 C C . PRO A 1 73 ? 8.921 7.561 9.700 1.00 87.25 73 PRO A C 1
ATOM 541 O O . PRO A 1 73 ? 8.500 6.873 10.622 1.00 87.25 73 PRO A O 1
ATOM 544 N N . LYS A 1 74 ? 8.215 8.573 9.177 1.00 89.50 74 LYS A N 1
ATOM 545 C CA . LYS A 1 74 ? 6.898 8.997 9.689 1.00 89.50 74 LYS A CA 1
ATOM 546 C C . LYS A 1 74 ? 5.742 8.130 9.188 1.00 89.50 74 LYS A C 1
ATOM 548 O O . LYS A 1 74 ? 4.670 8.153 9.778 1.00 89.50 74 LYS A O 1
ATOM 553 N N . ILE A 1 75 ? 5.956 7.392 8.102 1.00 93.44 75 ILE A N 1
ATOM 554 C CA . ILE A 1 75 ? 4.969 6.471 7.544 1.00 93.44 75 ILE A CA 1
ATOM 555 C C . ILE A 1 75 ? 5.208 5.091 8.138 1.00 93.44 75 ILE A C 1
ATOM 557 O O . ILE A 1 75 ? 6.318 4.551 8.079 1.00 93.44 75 ILE A O 1
ATOM 561 N N . LYS A 1 76 ? 4.143 4.516 8.693 1.00 94.25 76 LYS A N 1
ATOM 562 C CA . LYS A 1 76 ? 4.157 3.164 9.239 1.00 94.25 76 LYS A CA 1
ATOM 563 C C . LYS A 1 76 ? 4.053 2.177 8.087 1.00 94.25 76 LYS A C 1
ATOM 565 O O . LYS A 1 76 ? 3.289 2.391 7.149 1.00 94.25 76 LYS A O 1
ATOM 570 N N . TYR A 1 77 ? 4.830 1.105 8.143 1.00 94.00 77 TYR A N 1
ATOM 571 C CA . TYR A 1 77 ? 4.828 0.066 7.114 1.00 94.00 77 TYR A CA 1
ATOM 572 C C . TYR A 1 77 ? 4.612 -1.298 7.754 1.00 94.00 77 TYR A C 1
ATOM 574 O O . TYR A 1 77 ? 5.255 -1.596 8.761 1.00 94.00 77 TYR A O 1
ATOM 582 N N . VAL A 1 78 ? 3.750 -2.120 7.160 1.00 94.00 78 VAL A N 1
ATOM 583 C CA . VAL A 1 78 ? 3.482 -3.499 7.574 1.00 94.00 78 VAL A CA 1
ATOM 584 C C . VAL A 1 78 ? 3.605 -4.419 6.362 1.00 94.00 78 VAL A C 1
ATOM 586 O O . VAL A 1 78 ? 2.915 -4.237 5.358 1.00 94.00 78 VAL A O 1
ATOM 589 N N . GLU A 1 79 ? 4.484 -5.414 6.463 1.00 93.12 79 GLU A N 1
ATOM 590 C CA . GLU A 1 79 ? 4.663 -6.429 5.427 1.00 93.12 79 GLU A CA 1
ATOM 591 C C . GLU A 1 79 ? 3.589 -7.517 5.566 1.00 93.12 79 GLU A C 1
ATOM 593 O O . GLU A 1 79 ? 3.716 -8.427 6.386 1.00 93.12 79 GLU A O 1
ATOM 598 N N . ALA A 1 80 ? 2.488 -7.381 4.825 1.00 93.81 80 ALA A N 1
ATOM 599 C CA . ALA A 1 80 ? 1.344 -8.291 4.891 1.00 93.81 80 ALA A CA 1
ATOM 600 C C . ALA A 1 80 ? 0.459 -8.210 3.637 1.00 93.81 80 ALA A C 1
ATOM 602 O O . ALA A 1 80 ? 0.435 -7.197 2.935 1.00 93.81 80 ALA A O 1
ATOM 603 N N . HIS A 1 81 ? -0.320 -9.263 3.388 1.00 93.50 81 HIS A N 1
ATOM 604 C CA . HIS A 1 81 ? -1.362 -9.295 2.358 1.00 93.50 81 HIS A CA 1
ATOM 605 C C . HIS A 1 81 ? -2.695 -8.865 2.960 1.00 93.50 81 HIS A C 1
ATOM 607 O O . HIS A 1 81 ? -3.151 -9.501 3.904 1.00 93.50 81 HIS A O 1
ATOM 613 N N . CYS A 1 82 ? -3.351 -7.848 2.403 1.00 94.75 82 CYS A N 1
ATOM 614 C CA . CYS A 1 82 ? -4.751 -7.569 2.724 1.00 94.75 82 CYS A CA 1
ATOM 615 C C . CYS A 1 82 ? -5.639 -8.614 2.038 1.00 94.75 82 CYS A C 1
ATOM 617 O O . CYS A 1 82 ? -5.556 -8.784 0.823 1.00 94.75 82 CYS A O 1
ATOM 619 N N . VAL A 1 83 ? -6.467 -9.314 2.811 1.00 94.12 83 VAL A N 1
ATOM 620 C CA . VAL A 1 83 ? -7.301 -10.431 2.334 1.00 94.12 83 VAL A CA 1
ATOM 621 C C . VAL A 1 83 ? -8.798 -10.153 2.415 1.00 94.12 83 VAL A C 1
ATOM 623 O O . VAL A 1 83 ? -9.562 -10.811 1.717 1.00 94.12 83 VAL A O 1
ATOM 626 N N . ASP A 1 84 ? -9.216 -9.188 3.234 1.00 94.94 84 ASP A N 1
ATOM 627 C CA . ASP A 1 84 ? -10.614 -8.769 3.351 1.00 94.94 84 ASP A CA 1
ATOM 628 C C . ASP A 1 84 ? -10.705 -7.275 3.689 1.00 94.94 84 ASP A C 1
ATOM 630 O O . ASP A 1 84 ? -9.811 -6.717 4.334 1.00 94.94 84 ASP A O 1
ATOM 634 N N . VAL A 1 85 ? -11.787 -6.634 3.245 1.00 96.50 85 VAL A N 1
ATOM 635 C CA . VAL A 1 85 ? -12.092 -5.223 3.513 1.00 96.50 85 VAL A CA 1
ATOM 636 C C . VAL A 1 85 ? -13.555 -5.108 3.921 1.00 96.50 85 VAL A C 1
ATOM 638 O O . VAL A 1 85 ? -14.463 -5.246 3.101 1.00 96.50 85 VAL A O 1
ATOM 641 N N . ASP A 1 86 ? -13.790 -4.785 5.188 1.00 95.62 86 ASP A N 1
ATOM 642 C CA . ASP A 1 86 ? -15.117 -4.498 5.714 1.00 95.62 86 ASP A CA 1
ATOM 643 C C . ASP A 1 86 ? -15.379 -2.990 5.672 1.00 95.62 86 ASP A C 1
ATOM 645 O O . ASP A 1 86 ? -14.947 -2.224 6.535 1.00 95.62 86 ASP A O 1
ATOM 649 N N . THR A 1 87 ? -16.121 -2.551 4.658 1.00 96.44 87 THR A N 1
ATOM 650 C CA . THR A 1 87 ? -16.443 -1.133 4.451 1.00 96.44 87 THR A CA 1
ATOM 651 C C . THR A 1 87 ? -17.480 -0.590 5.431 1.00 96.44 87 THR A C 1
ATOM 653 O O . THR A 1 87 ? -17.573 0.627 5.592 1.00 96.44 87 THR A O 1
ATOM 656 N N . LYS A 1 88 ? -18.245 -1.462 6.106 1.00 96.31 88 LYS A N 1
ATOM 657 C CA . LYS A 1 88 ? -19.247 -1.055 7.102 1.00 96.31 88 LYS A CA 1
ATOM 658 C C . LYS A 1 88 ? -18.581 -0.742 8.432 1.00 96.31 88 LYS A C 1
ATOM 660 O O . LYS A 1 88 ? -18.891 0.274 9.047 1.00 96.31 88 LYS A O 1
ATOM 665 N N . THR A 1 89 ? -17.671 -1.613 8.866 1.00 95.69 89 THR A N 1
ATOM 666 C CA . THR A 1 89 ? -16.933 -1.441 10.128 1.00 95.69 89 THR A CA 1
ATOM 667 C C . THR A 1 89 ? -15.610 -0.693 9.956 1.00 95.69 89 THR A C 1
ATOM 669 O O . THR A 1 89 ? -14.992 -0.325 10.953 1.00 95.69 89 THR A O 1
ATOM 672 N N . LYS A 1 90 ? -15.215 -0.417 8.705 1.00 97.31 90 LYS A N 1
ATOM 673 C CA . LYS A 1 90 ? -13.954 0.218 8.303 1.00 97.31 90 LYS A CA 1
ATOM 674 C C . LYS A 1 90 ? -12.724 -0.504 8.851 1.00 97.31 90 LYS A C 1
ATOM 676 O O . LYS A 1 90 ? -11.853 0.085 9.494 1.00 97.31 90 LYS A O 1
ATOM 681 N N . VAL A 1 91 ? -12.675 -1.805 8.596 1.00 96.69 91 VAL A N 1
ATOM 682 C CA . VAL A 1 91 ? -11.589 -2.692 9.018 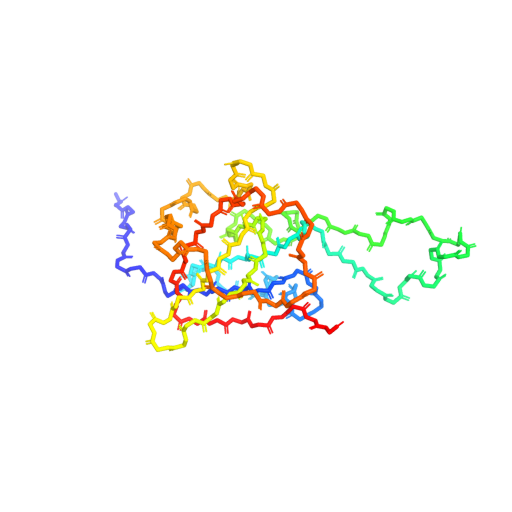1.00 96.69 91 VAL A CA 1
ATOM 683 C C . VAL A 1 91 ? -11.024 -3.396 7.795 1.00 96.69 91 VAL A C 1
ATOM 685 O O . VAL A 1 91 ? -11.776 -3.912 6.972 1.00 96.69 91 VAL A O 1
ATOM 688 N N . ILE A 1 92 ? -9.699 -3.427 7.678 1.00 96.50 92 ILE A N 1
ATOM 689 C CA . ILE A 1 92 ? -9.019 -4.374 6.793 1.00 96.50 92 ILE A CA 1
ATOM 690 C C . ILE A 1 92 ? -8.538 -5.564 7.604 1.00 96.50 92 ILE A C 1
ATOM 692 O O . ILE A 1 92 ? -8.124 -5.408 8.754 1.00 96.50 92 ILE A O 1
ATOM 696 N N . THR A 1 93 ? -8.538 -6.730 6.975 1.00 95.25 93 THR A N 1
ATOM 697 C CA . THR A 1 93 ? -7.955 -7.933 7.552 1.00 95.25 93 THR A CA 1
ATOM 698 C C . THR A 1 93 ? -6.777 -8.385 6.702 1.00 95.25 93 THR A C 1
ATOM 700 O O . THR A 1 93 ? -6.883 -8.497 5.478 1.00 95.25 93 THR A O 1
ATOM 703 N N . CYS A 1 94 ? -5.655 -8.669 7.358 1.00 93.56 94 CYS A N 1
ATOM 704 C CA . CYS A 1 94 ? -4.377 -8.915 6.707 1.00 93.56 94 CYS A CA 1
ATOM 705 C C . CYS A 1 94 ? -3.677 -10.170 7.234 1.00 93.56 94 CYS A C 1
ATOM 707 O O . CYS A 1 94 ? -3.717 -10.450 8.429 1.00 93.56 94 CYS A O 1
ATOM 709 N N . ASN A 1 95 ? -2.963 -10.868 6.349 1.00 91.25 95 ASN A N 1
ATOM 710 C CA . ASN A 1 95 ? -2.134 -12.031 6.664 1.00 91.25 95 ASN A CA 1
ATOM 711 C C . ASN A 1 95 ? -0.647 -11.676 6.549 1.00 91.25 95 ASN A C 1
ATOM 713 O O . ASN A 1 95 ? -0.197 -11.220 5.496 1.00 91.25 95 ASN A O 1
ATOM 717 N N . SER A 1 96 ? 0.120 -11.932 7.609 1.00 83.50 96 SER A N 1
ATOM 718 C CA . SER A 1 96 ? 1.584 -11.818 7.594 1.00 83.50 96 SER A CA 1
ATOM 719 C C . SER A 1 96 ? 2.221 -13.111 7.075 1.00 83.50 96 SER A C 1
ATOM 721 O O . SER A 1 96 ? 1.790 -14.207 7.435 1.00 83.50 96 SER A O 1
ATOM 723 N N . ASP A 1 97 ? 3.276 -13.003 6.264 1.00 73.94 97 ASP A N 1
ATOM 724 C CA . ASP A 1 97 ? 3.988 -14.165 5.705 1.00 73.94 97 ASP A CA 1
ATOM 725 C C . ASP A 1 97 ? 4.911 -14.861 6.728 1.00 73.94 97 ASP A C 1
ATOM 727 O O . ASP A 1 97 ? 5.406 -15.959 6.472 1.00 73.94 97 ASP A O 1
ATOM 731 N N . GLY A 1 98 ? 5.091 -14.270 7.916 1.00 66.88 98 GLY A N 1
ATOM 732 C CA . GLY A 1 98 ? 5.878 -14.821 9.023 1.00 66.88 98 GLY A CA 1
ATOM 733 C C . GLY A 1 98 ? 5.109 -14.925 10.343 1.00 66.88 98 GLY A C 1
ATOM 734 O O . GLY A 1 98 ? 4.027 -14.362 10.504 1.00 66.88 98 GLY A O 1
ATOM 735 N N . THR A 1 99 ? 5.707 -15.617 11.321 1.00 60.25 99 THR A N 1
ATOM 736 C CA . THR A 1 99 ? 5.174 -15.754 12.694 1.00 60.25 99 THR A CA 1
ATOM 737 C C . THR A 1 99 ? 5.037 -14.416 13.418 1.00 60.25 99 THR A C 1
ATOM 739 O O . THR A 1 99 ? 4.169 -14.268 14.271 1.00 60.25 99 THR A O 1
ATOM 742 N N . ASN A 1 100 ? 5.868 -13.439 13.049 1.00 61.69 100 ASN A N 1
ATOM 743 C CA . ASN A 1 100 ? 5.811 -12.068 13.529 1.00 61.69 100 ASN A CA 1
ATOM 744 C C . ASN A 1 100 ? 5.481 -11.126 12.372 1.00 61.69 100 ASN A C 1
ATOM 746 O O . ASN A 1 100 ? 5.988 -11.293 11.262 1.00 61.69 100 ASN A O 1
ATOM 750 N N . THR A 1 101 ? 4.679 -10.100 12.646 1.00 68.88 101 THR A N 1
ATOM 751 C CA . THR A 1 101 ? 4.454 -8.996 11.711 1.00 68.88 101 THR A CA 1
ATOM 752 C C . THR A 1 101 ? 5.750 -8.204 11.550 1.00 68.88 101 THR A C 1
ATOM 754 O O . THR A 1 101 ? 6.227 -7.588 12.510 1.00 68.88 101 THR A 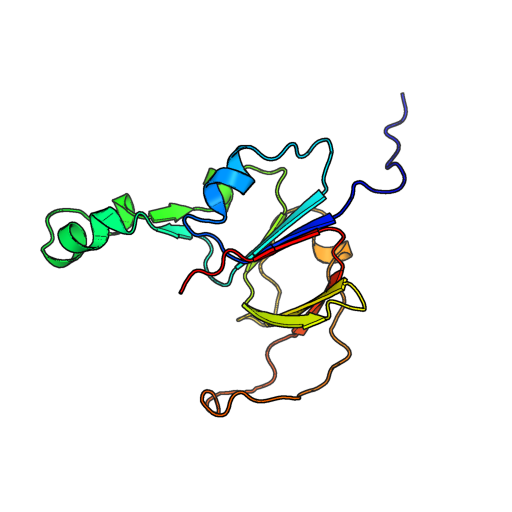O 1
ATOM 757 N N . VAL A 1 102 ? 6.325 -8.207 10.347 1.00 76.44 102 VAL A N 1
ATOM 758 C CA . VAL A 1 102 ? 7.438 -7.312 10.016 1.00 76.44 102 VAL A CA 1
ATOM 759 C C . VAL A 1 102 ? 6.855 -5.925 9.806 1.00 76.44 102 VAL A C 1
ATOM 761 O O . VAL A 1 102 ? 6.084 -5.689 8.877 1.00 76.44 102 VAL A O 1
ATOM 764 N N . SER A 1 103 ? 7.198 -5.004 10.700 1.00 78.06 103 SER A N 1
ATOM 765 C CA . SER A 1 103 ? 6.617 -3.670 10.696 1.00 78.06 103 SER A CA 1
ATOM 766 C C . SER A 1 103 ? 7.633 -2.596 11.078 1.00 78.06 103 SER A C 1
ATOM 768 O O . SER A 1 103 ? 8.596 -2.855 11.801 1.00 78.06 103 SER A O 1
ATOM 770 N N . ARG A 1 104 ? 7.417 -1.372 10.591 1.00 81.56 104 ARG A N 1
ATOM 771 C CA . ARG A 1 104 ? 8.193 -0.174 10.938 1.00 81.56 104 ARG A CA 1
ATOM 772 C C . ARG A 1 104 ? 7.263 0.929 11.436 1.00 81.56 104 ARG A C 1
ATOM 774 O O . ARG A 1 104 ? 6.202 1.134 10.854 1.00 81.56 104 ARG A O 1
ATOM 781 N N . GLY A 1 105 ? 7.728 1.656 12.451 1.00 77.25 105 GLY A N 1
ATOM 782 C CA . GLY A 1 105 ? 6.987 2.681 13.185 1.00 77.25 105 GLY A CA 1
ATOM 783 C C . GLY A 1 105 ? 6.831 2.219 14.629 1.00 77.25 105 GLY A C 1
ATOM 784 O O . GLY A 1 105 ? 6.317 1.123 14.847 1.00 77.25 105 GLY A O 1
ATOM 785 N N . ASP A 1 106 ? 7.328 3.005 15.585 1.00 68.69 106 ASP A N 1
ATOM 786 C CA . ASP A 1 106 ? 7.511 2.592 16.991 1.00 68.69 106 ASP A CA 1
ATOM 787 C C . ASP A 1 106 ? 6.213 2.102 17.657 1.00 68.69 106 ASP A C 1
ATOM 789 O O . ASP A 1 106 ? 6.226 1.283 18.571 1.00 68.69 106 ASP A O 1
ATOM 793 N N . ASP A 1 107 ? 5.082 2.557 17.140 1.00 80.00 107 ASP A N 1
ATOM 794 C CA . ASP A 1 107 ? 3.737 2.366 17.653 1.00 80.00 107 ASP A CA 1
ATOM 795 C C . ASP A 1 107 ? 2.805 1.665 16.650 1.00 80.00 107 ASP A C 1
ATOM 797 O O . ASP A 1 107 ? 1.622 1.528 16.915 1.00 80.00 107 ASP A O 1
ATOM 801 N N . VAL A 1 108 ? 3.289 1.156 15.509 1.00 83.25 108 VAL A N 1
ATOM 802 C CA . VAL A 1 108 ? 2.414 0.468 14.531 1.00 83.25 108 VAL A CA 1
ATOM 803 C C . VAL A 1 108 ? 1.672 -0.723 15.141 1.00 83.25 108 VAL A C 1
ATOM 805 O O . VAL A 1 108 ? 0.524 -0.972 14.800 1.00 83.25 108 VAL A O 1
ATOM 808 N N . LYS A 1 109 ? 2.287 -1.416 16.105 1.00 83.50 109 LYS A N 1
ATOM 809 C CA . LYS A 1 109 ? 1.678 -2.556 16.803 1.00 83.50 109 LYS A CA 1
ATOM 810 C C . LYS A 1 109 ? 0.444 -2.181 17.625 1.00 83.50 109 LYS A C 1
ATOM 812 O O . LYS A 1 109 ? -0.356 -3.063 17.898 1.00 83.50 109 LYS A O 1
ATOM 817 N N . THR A 1 110 ? 0.278 -0.917 18.023 1.00 86.19 110 THR A N 1
ATOM 818 C CA . THR A 1 110 ? -0.920 -0.479 18.761 1.00 86.19 110 THR A CA 1
ATOM 819 C C . THR A 1 110 ? -2.146 -0.357 17.855 1.00 86.19 110 THR A C 1
ATOM 821 O O . THR A 1 110 ? -3.263 -0.301 18.358 1.00 86.19 110 THR A O 1
ATOM 824 N N . LEU A 1 111 ? -1.941 -0.348 16.532 1.00 87.19 111 LEU A N 1
ATOM 825 C CA . LEU A 1 111 ? -2.990 -0.261 15.515 1.00 87.19 111 LEU A CA 1
ATOM 826 C C . LEU A 1 111 ? -3.426 -1.627 14.971 1.00 87.19 111 LEU A C 1
ATOM 828 O O . LEU A 1 111 ? -4.393 -1.693 14.212 1.00 87.19 111 LEU A O 1
ATOM 832 N N . LEU A 1 112 ? -2.686 -2.693 15.292 1.00 90.25 112 LEU A N 1
ATOM 833 C CA . LEU A 1 112 ? -2.924 -4.037 14.770 1.00 90.25 112 LEU A CA 1
ATOM 834 C C . LEU A 1 112 ? -3.531 -4.901 15.873 1.00 90.25 112 LEU A C 1
ATOM 836 O O . LEU A 1 112 ? -2.892 -5.168 16.890 1.00 90.25 112 LEU A O 1
ATOM 840 N N . GLU A 1 113 ? -4.750 -5.374 15.654 1.00 90.00 113 GLU A N 1
ATOM 841 C CA . GLU A 1 113 ? -5.435 -6.279 16.573 1.00 90.00 113 GLU A CA 1
ATOM 842 C C . GLU A 1 113 ? -5.377 -7.708 16.019 1.00 90.00 113 GLU A C 1
ATOM 844 O O . GLU A 1 113 ? -5.602 -7.895 14.827 1.00 90.00 113 GLU A O 1
ATOM 849 N N . PRO A 1 114 ? -5.101 -8.750 16.824 1.00 88.50 114 PRO A N 1
ATOM 850 C CA . PRO A 1 114 ? -5.244 -10.128 16.362 1.00 88.50 114 PRO A CA 1
ATOM 851 C C . PRO A 1 114 ? -6.653 -10.365 15.812 1.00 88.50 114 PRO A C 1
ATOM 853 O O . PRO A 1 114 ? -7.643 -10.078 16.493 1.00 88.50 114 PRO A O 1
ATOM 856 N N . SER A 1 115 ? -6.754 -10.886 14.588 1.00 84.00 115 SER A N 1
ATOM 857 C CA . SER A 1 115 ? -8.062 -11.063 13.963 1.00 84.00 115 SER A CA 1
ATOM 858 C C . SER A 1 115 ? -8.850 -12.148 14.689 1.00 84.00 115 SER A C 1
ATOM 860 O O . SER A 1 115 ? -8.364 -13.258 14.916 1.00 84.00 115 SER A O 1
ATOM 862 N N . LYS A 1 116 ? -10.100 -11.833 15.041 1.00 78.25 116 LYS A N 1
ATOM 863 C CA . LYS A 1 116 ? -11.040 -12.801 15.635 1.00 78.25 116 LYS A CA 1
ATOM 864 C C . LYS A 1 116 ? -11.682 -13.702 14.579 1.00 78.25 116 LYS A C 1
ATOM 866 O O . LYS A 1 116 ? -12.331 -14.687 14.930 1.00 78.25 116 LYS A O 1
ATOM 871 N N . ARG A 1 117 ? -11.532 -13.366 13.291 1.00 65.06 117 ARG A N 1
ATOM 872 C CA . ARG A 1 117 ? -12.072 -14.139 12.169 1.00 65.06 117 ARG A CA 1
ATOM 873 C C . ARG A 1 117 ? -11.188 -15.363 11.939 1.00 65.06 117 ARG A C 1
ATOM 875 O O . ARG A 1 117 ? -10.296 -15.366 11.103 1.00 65.06 117 ARG A O 1
ATOM 882 N N . ALA A 1 118 ? -11.437 -16.425 12.700 1.00 53.03 118 ALA A N 1
ATOM 883 C CA . ALA A 1 118 ? -10.821 -17.718 12.446 1.00 53.03 118 ALA A CA 1
ATOM 884 C C . ALA A 1 118 ? -11.315 -18.281 11.096 1.00 53.03 118 A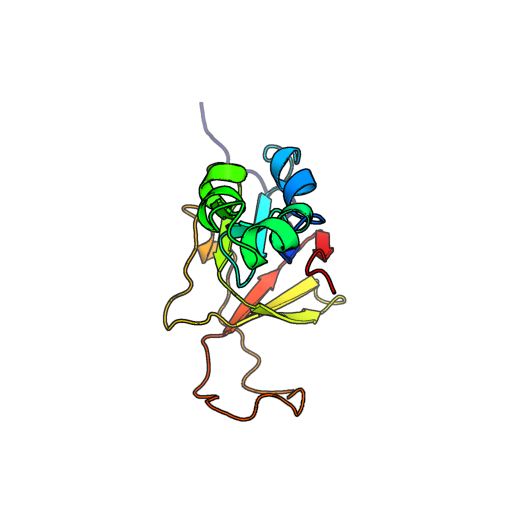LA A C 1
ATOM 886 O O . ALA A 1 118 ? -12.447 -18.737 10.984 1.00 53.03 118 ALA A O 1
ATOM 887 N N . GLY A 1 119 ? -10.459 -18.263 10.071 1.00 54.38 119 GLY A N 1
ATOM 888 C CA . GLY A 1 119 ? -10.484 -19.246 8.980 1.00 54.38 119 GLY A CA 1
ATOM 889 C C . GLY A 1 119 ? -11.740 -19.347 8.093 1.00 54.38 119 GLY A C 1
ATOM 890 O O . GLY A 1 119 ? -12.269 -20.442 7.920 1.00 54.38 119 GLY A O 1
ATOM 891 N N . GLY A 1 120 ? -12.154 -18.271 7.421 1.00 37.84 120 GLY A N 1
ATOM 892 C CA . GLY A 1 120 ? -13.078 -18.338 6.271 1.00 37.84 120 GLY A CA 1
ATOM 893 C C . GLY A 1 120 ? -13.225 -16.959 5.616 1.00 37.84 120 GLY A C 1
ATOM 894 O O . GLY A 1 120 ? -13.297 -15.976 6.333 1.00 37.84 120 GLY A O 1
ATOM 895 N N . ALA A 1 121 ? -13.221 -16.761 4.296 1.00 39.66 121 ALA A N 1
ATOM 896 C CA . ALA A 1 121 ? -13.544 -17.652 3.192 1.00 39.66 121 ALA A CA 1
ATOM 897 C C . ALA A 1 121 ? -12.419 -17.727 2.141 1.00 39.66 121 ALA A C 1
ATOM 899 O O . ALA A 1 121 ? -11.825 -16.738 1.723 1.00 39.66 121 ALA A O 1
ATOM 900 N N . SER A 1 122 ? -12.165 -18.957 1.709 1.00 42.62 122 SER A N 1
ATOM 901 C CA . SER A 1 122 ? -11.226 -19.357 0.667 1.00 42.62 122 SER A CA 1
ATOM 902 C C . SER A 1 122 ? -11.613 -18.791 -0.708 1.00 42.62 122 SER A C 1
ATOM 904 O O . SER A 1 122 ? -12.663 -19.140 -1.249 1.00 42.62 122 SER A O 1
ATOM 906 N N . SER A 1 123 ? -10.712 -18.030 -1.339 1.00 41.34 123 SER A N 1
ATOM 907 C CA . SER A 1 123 ? -10.573 -18.124 -2.794 1.00 41.34 123 SER A CA 1
ATOM 908 C C . SER A 1 123 ? -9.952 -19.497 -3.084 1.00 41.34 123 SER A C 1
ATOM 910 O O . SER A 1 123 ? -8.963 -19.906 -2.471 1.00 41.34 123 SER A O 1
ATOM 912 N N . ARG A 1 124 ? -10.596 -20.284 -3.949 1.00 42.94 124 ARG A N 1
ATOM 913 C CA . ARG A 1 124 ? -10.329 -21.724 -4.147 1.00 42.94 124 ARG A CA 1
ATOM 914 C C . ARG A 1 124 ? -8.980 -22.046 -4.819 1.00 42.94 124 ARG A C 1
ATOM 916 O O . ARG A 1 124 ? -8.797 -23.169 -5.270 1.00 42.94 124 ARG A O 1
ATOM 923 N N . ILE A 1 125 ? -8.049 -21.095 -4.901 1.00 47.38 125 ILE A N 1
ATOM 924 C CA . ILE A 1 125 ? -6.804 -21.233 -5.675 1.00 47.38 125 ILE A CA 1
ATOM 925 C C . ILE A 1 125 ? -5.580 -21.506 -4.781 1.00 47.38 125 ILE A C 1
ATOM 927 O O . ILE A 1 125 ? -4.626 -22.118 -5.244 1.00 47.38 12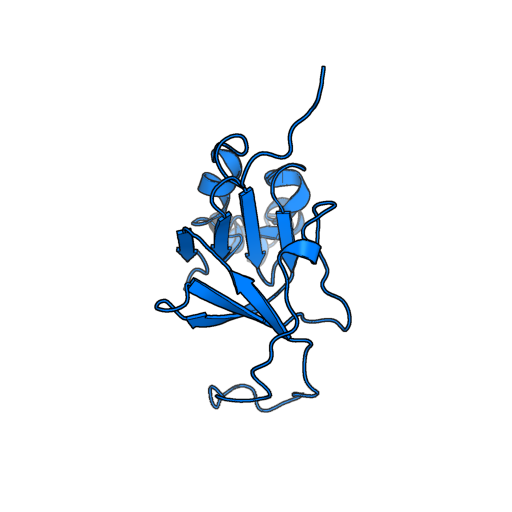5 ILE A O 1
ATOM 931 N N . ILE A 1 126 ? -5.605 -21.171 -3.483 1.00 48.47 126 ILE A N 1
ATOM 932 C CA . ILE A 1 126 ? -4.447 -21.370 -2.588 1.00 48.47 126 ILE A CA 1
ATOM 933 C C . ILE A 1 126 ? -4.820 -22.352 -1.477 1.00 48.47 126 ILE A C 1
ATOM 935 O O . ILE A 1 126 ? -5.121 -21.970 -0.349 1.00 48.47 126 ILE A O 1
ATOM 939 N N . LYS A 1 127 ? -4.853 -23.643 -1.817 1.00 40.84 127 LYS A N 1
ATOM 940 C CA . LYS A 1 127 ? -5.058 -24.734 -0.850 1.00 40.84 127 LYS A CA 1
ATOM 941 C C . LYS A 1 127 ? -3.775 -25.483 -0.507 1.00 40.84 127 LYS A C 1
ATOM 943 O O . LYS A 1 127 ? -3.853 -26.579 0.034 1.00 40.84 127 LYS A O 1
ATOM 948 N N . ASP A 1 128 ? -2.620 -24.887 -0.784 1.00 40.09 128 ASP A N 1
ATOM 949 C CA . ASP A 1 128 ? -1.336 -25.478 -0.439 1.00 40.09 128 ASP A CA 1
ATOM 950 C C . ASP A 1 128 ? -0.644 -24.612 0.618 1.00 40.09 128 ASP A C 1
ATOM 952 O O . ASP A 1 128 ? -0.432 -23.416 0.422 1.00 40.09 128 ASP A O 1
ATOM 956 N N . SER A 1 129 ? -0.305 -25.217 1.759 1.00 40.31 129 SER A N 1
ATOM 957 C CA . SER A 1 129 ? 0.435 -24.615 2.890 1.00 40.31 129 SER A CA 1
ATOM 958 C C . SER A 1 129 ? -0.333 -23.766 3.920 1.00 40.31 129 SER A C 1
ATOM 960 O O . SER A 1 129 ? 0.305 -23.038 4.681 1.00 40.31 129 SER A O 1
ATOM 962 N N . ALA A 1 130 ? -1.666 -23.859 4.022 1.00 43.91 130 ALA A N 1
ATOM 963 C CA . ALA A 1 130 ? -2.498 -23.114 4.988 1.00 43.91 130 ALA A CA 1
ATOM 964 C C . ALA A 1 130 ? -2.332 -23.550 6.466 1.00 43.91 130 ALA A C 1
ATOM 966 O O . ALA A 1 130 ? -3.300 -23.755 7.199 1.00 43.91 130 ALA A O 1
ATOM 967 N N . ARG A 1 131 ? -1.090 -23.641 6.942 1.00 51.00 131 ARG A N 1
ATOM 968 C CA . ARG A 1 131 ? -0.752 -23.551 8.359 1.00 51.00 131 ARG A CA 1
ATOM 969 C C . ARG A 1 131 ? -0.939 -22.085 8.768 1.00 51.00 131 ARG A C 1
ATOM 971 O O . ARG A 1 131 ? -0.005 -21.300 8.683 1.00 51.00 131 ARG A O 1
ATOM 978 N N . THR A 1 132 ? -2.192 -21.725 9.065 1.00 60.66 132 THR A N 1
ATOM 979 C CA . THR A 1 132 ? -2.661 -20.527 9.795 1.00 60.66 132 THR A CA 1
ATOM 980 C C . THR A 1 132 ? -1.640 -19.384 9.869 1.00 60.66 132 THR A C 1
ATOM 982 O O . THR A 1 132 ? -0.985 -19.201 10.899 1.00 60.66 132 THR A O 1
ATOM 985 N N . ARG A 1 133 ? -1.475 -18.628 8.772 1.00 66.81 133 ARG A N 1
ATOM 986 C CA . ARG A 1 133 ? -0.680 -17.392 8.807 1.00 66.81 133 ARG A CA 1
ATOM 987 C C . ARG A 1 133 ? -1.290 -16.456 9.859 1.00 66.81 133 ARG A C 1
ATOM 989 O O . ARG A 1 133 ? -2.517 -16.341 9.881 1.00 66.8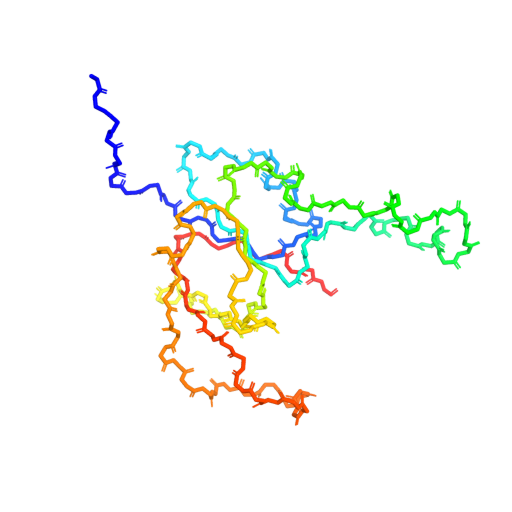1 133 ARG A O 1
ATOM 996 N N . PRO A 1 134 ? -0.488 -15.819 10.731 1.00 79.25 134 PRO A N 1
ATOM 997 C CA . PRO A 1 134 ? -1.008 -14.864 11.698 1.00 79.25 134 PRO A CA 1
ATOM 998 C C . PRO A 1 134 ? -1.791 -13.765 10.984 1.00 79.25 134 PRO A C 1
ATOM 1000 O O . PRO A 1 134 ? -1.284 -13.130 10.053 1.00 79.25 134 PRO A O 1
ATOM 1003 N N . GLN A 1 135 ? -3.029 -13.574 11.427 1.00 88.94 135 GLN A N 1
ATOM 1004 C CA . GLN A 1 135 ? -3.963 -12.622 10.855 1.00 88.94 135 GLN A CA 1
ATOM 1005 C C . GLN A 1 135 ? -4.203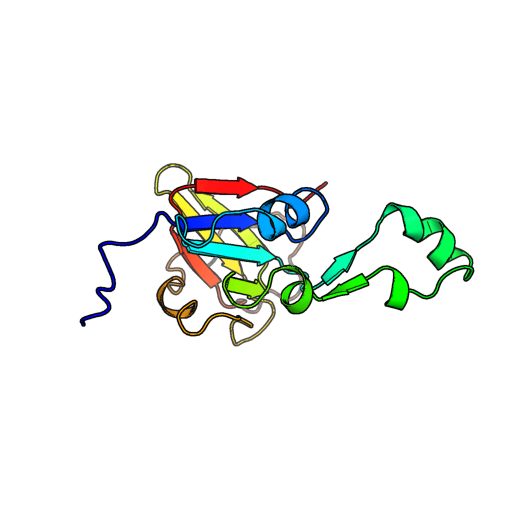 -11.494 11.849 1.00 88.94 135 GLN A C 1
ATOM 1007 O O . GLN A 1 135 ? -4.348 -11.729 13.053 1.00 88.94 135 GLN A O 1
ATOM 1012 N N . PHE A 1 136 ? -4.248 -10.272 11.344 1.00 90.88 136 PHE A N 1
ATOM 1013 C CA . PHE A 1 136 ? -4.567 -9.096 12.135 1.00 90.88 136 PHE A CA 1
ATOM 1014 C C . PHE A 1 136 ? -5.600 -8.236 11.418 1.00 90.88 136 PHE A C 1
ATOM 1016 O O . PHE A 1 136 ? -5.665 -8.206 10.188 1.00 90.88 136 PHE A O 1
ATOM 1023 N N . ASP A 1 137 ? -6.389 -7.539 12.216 1.00 94.19 137 ASP A N 1
ATOM 1024 C CA . ASP A 1 137 ? -7.332 -6.526 11.795 1.00 94.19 137 ASP A CA 1
ATOM 1025 C C . ASP A 1 137 ? -6.717 -5.143 12.056 1.00 94.19 137 ASP A C 1
ATOM 1027 O O . ASP A 1 137 ? -6.004 -4.931 13.041 1.00 94.19 137 ASP A O 1
ATOM 1031 N N . MET A 1 138 ? -6.985 -4.192 11.165 1.00 94.75 138 MET A N 1
ATOM 1032 C CA . MET A 1 138 ? -6.576 -2.797 11.316 1.00 94.75 138 MET A CA 1
ATOM 1033 C C . MET A 1 138 ? -7.736 -1.888 10.922 1.00 94.75 138 MET A C 1
ATOM 1035 O O . MET A 1 138 ? -8.300 -2.014 9.831 1.00 94.75 138 MET A O 1
ATOM 1039 N N . LYS A 1 139 ? -8.088 -0.956 11.807 1.00 95.94 139 LYS A N 1
ATOM 1040 C CA . LYS A 1 139 ? -9.098 0.067 11.520 1.00 95.94 139 LYS A CA 1
ATOM 1041 C C . LYS A 1 139 ? -8.534 1.150 10.609 1.00 95.94 139 LYS A C 1
ATOM 1043 O O . LYS A 1 139 ? -7.343 1.451 10.651 1.00 95.94 139 LYS A O 1
ATOM 1048 N N . TYR A 1 140 ? -9.408 1.760 9.822 1.00 97.00 140 TYR A N 1
ATOM 1049 C CA . TYR A 1 140 ? -9.071 2.915 9.001 1.00 97.00 140 TYR A CA 1
ATOM 1050 C C . TYR A 1 140 ? -10.193 3.955 9.020 1.00 97.00 140 TYR A C 1
ATOM 1052 O O . TYR A 1 140 ? -11.371 3.621 9.129 1.00 97.00 140 TYR A O 1
ATOM 1060 N N . ASP A 1 141 ? -9.840 5.224 8.835 1.00 97.25 141 ASP A N 1
ATOM 1061 C CA . ASP A 1 141 ? -10.816 6.278 8.542 1.00 97.25 141 ASP A CA 1
ATOM 1062 C C . ASP A 1 141 ? -10.994 6.445 7.035 1.00 97.25 141 ASP A C 1
ATOM 1064 O O . ASP A 1 141 ? -12.123 6.582 6.547 1.00 97.25 141 ASP A O 1
ATOM 1068 N N . ILE A 1 142 ? -9.871 6.366 6.314 1.00 97.81 142 ILE A N 1
ATOM 1069 C CA . ILE A 1 142 ? -9.763 6.421 4.857 1.00 97.81 142 ILE A CA 1
ATOM 1070 C C . ILE A 1 142 ? -8.910 5.235 4.399 1.00 97.81 142 ILE A C 1
ATOM 1072 O O . ILE A 1 142 ? -7.838 4.984 4.951 1.00 97.81 142 ILE A O 1
ATOM 1076 N N . LEU A 1 143 ? -9.370 4.525 3.370 1.00 98.44 143 LEU A N 1
ATOM 1077 C CA . LEU A 1 143 ? -8.630 3.431 2.747 1.00 98.44 143 LEU A CA 1
ATOM 1078 C C . LEU A 1 143 ? -8.292 3.789 1.301 1.00 98.44 143 LEU A C 1
ATOM 1080 O O . LEU A 1 143 ? -9.180 4.089 0.506 1.00 98.44 143 LEU A O 1
ATOM 1084 N N . VAL A 1 144 ? -7.011 3.717 0.957 1.00 98.25 144 VAL A N 1
ATOM 1085 C CA . VAL A 1 144 ? -6.512 3.860 -0.409 1.00 98.25 144 VAL A CA 1
ATOM 1086 C C . VAL A 1 144 ? -6.111 2.485 -0.921 1.00 98.25 144 VAL A C 1
ATOM 1088 O O . VAL A 1 144 ? -5.163 1.879 -0.423 1.00 98.25 144 VAL A O 1
ATOM 1091 N N . VAL A 1 145 ? -6.824 1.991 -1.932 1.00 98.00 145 VAL A N 1
ATOM 1092 C CA . VAL A 1 145 ? -6.538 0.700 -2.568 1.00 98.00 145 VAL A CA 1
ATOM 1093 C C . VAL A 1 145 ? -5.678 0.933 -3.809 1.00 98.00 145 VAL A C 1
ATOM 1095 O O . VAL A 1 145 ? -6.166 1.410 -4.828 1.00 98.00 145 VAL A O 1
ATOM 1098 N N . ALA A 1 146 ? -4.391 0.599 -3.722 1.00 97.44 146 ALA A N 1
ATOM 1099 C CA . ALA A 1 146 ? -3.396 0.795 -4.778 1.00 97.44 146 ALA A CA 1
ATOM 1100 C C . ALA A 1 146 ? -2.567 -0.484 -5.023 1.00 97.44 146 ALA A C 1
ATOM 1102 O O . ALA A 1 146 ? -1.351 -0.441 -5.233 1.00 97.44 146 ALA A O 1
ATOM 1103 N N . VAL A 1 147 ? -3.242 -1.639 -4.988 1.00 95.00 147 VAL A N 1
ATOM 1104 C CA . VAL A 1 147 ? -2.630 -2.975 -5.113 1.00 95.00 147 VAL A CA 1
ATOM 1105 C C . VAL A 1 147 ? -2.171 -3.321 -6.536 1.00 95.00 147 VAL A C 1
ATOM 1107 O O . VAL A 1 147 ? -1.362 -4.230 -6.703 1.00 95.00 147 VAL A O 1
ATOM 1110 N N . GLY A 1 148 ? -2.612 -2.557 -7.540 1.00 91.31 148 GLY A N 1
ATOM 1111 C CA . GLY A 1 148 ? -2.362 -2.847 -8.953 1.00 91.31 148 GLY A CA 1
ATOM 1112 C C . GLY A 1 148 ? -3.333 -3.887 -9.517 1.00 91.31 148 GLY A C 1
ATOM 1113 O O . GLY A 1 148 ? -4.374 -4.152 -8.917 1.00 91.31 148 GLY A O 1
ATOM 1114 N N . SER A 1 149 ? -2.988 -4.436 -10.681 1.00 70.62 149 SER A N 1
ATOM 1115 C CA . SER A 1 149 ? -3.742 -5.460 -11.418 1.00 70.62 149 SER A CA 1
ATOM 1116 C C . SER A 1 149 ? -2.858 -6.650 -11.747 1.00 70.62 149 SER A C 1
ATOM 1118 O O . SER A 1 149 ? -1.690 -6.376 -12.114 1.00 70.62 149 SER A O 1
#